Protein AF-A0A0Q7U1V7-F1 (afdb_monomer_lite)

pLDDT: mean 84.43, std 16.94, range [39.81, 97.56]

Structure (mmCIF, N/CA/C/O backbone)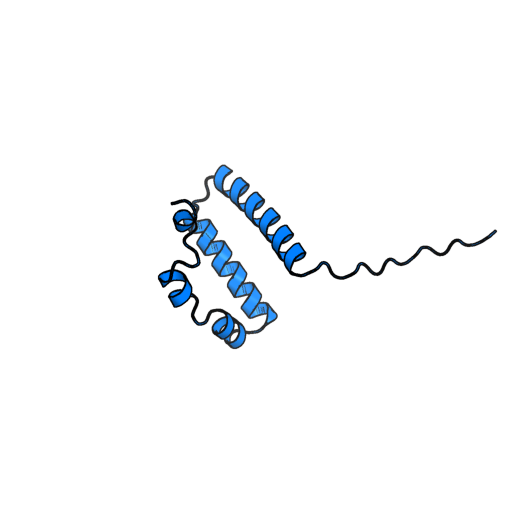:
data_AF-A0A0Q7U1V7-F1
#
_entry.id   AF-A0A0Q7U1V7-F1
#
loop_
_atom_site.group_PDB
_atom_site.id
_atom_site.type_symbol
_atom_site.label_atom_id
_atom_site.label_alt_id
_atom_site.label_comp_id
_atom_site.label_asym_id
_atom_site.label_entity_id
_atom_site.label_seq_id
_atom_site.pdbx_PDB_ins_code
_atom_site.Cartn_x
_atom_site.Cartn_y
_atom_site.Cartn_z
_atom_site.occupancy
_atom_site.B_iso_or_equiv
_atom_site.auth_seq_id
_atom_site.auth_comp_id
_atom_site.auth_asym_id
_atom_site.auth_atom_id
_atom_site.pdbx_PDB_model_num
ATOM 1 N N . MET A 1 1 ? 38.436 33.874 23.723 1.00 40.66 1 MET A N 1
ATOM 2 C CA . MET A 1 1 ? 38.234 32.633 22.952 1.00 40.66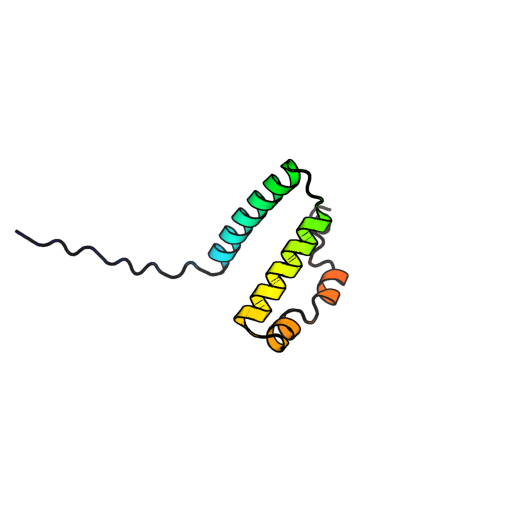 1 MET A CA 1
ATOM 3 C C . MET A 1 1 ? 36.767 32.306 23.121 1.00 40.66 1 MET A C 1
ATOM 5 O O . MET A 1 1 ? 36.389 31.802 24.166 1.00 40.66 1 MET A O 1
ATOM 9 N N . ASP A 1 2 ? 35.957 32.829 22.205 1.00 40.19 2 ASP A N 1
ATOM 10 C CA . ASP A 1 2 ? 34.496 32.848 22.298 1.00 40.19 2 ASP A CA 1
ATOM 11 C C . ASP A 1 2 ? 33.963 31.528 21.731 1.00 40.19 2 ASP A C 1
ATOM 13 O O . ASP A 1 2 ? 34.265 31.164 20.590 1.00 40.19 2 ASP A O 1
ATOM 17 N N . THR A 1 3 ? 33.289 30.754 22.575 1.00 46.34 3 THR A N 1
ATOM 18 C CA . THR A 1 3 ? 32.731 29.449 22.227 1.00 46.34 3 THR A CA 1
ATOM 19 C C . THR A 1 3 ? 31.470 29.692 21.412 1.00 46.34 3 THR A C 1
ATOM 21 O O . THR A 1 3 ? 30.407 29.937 21.969 1.00 46.34 3 THR A O 1
ATOM 24 N N . ALA A 1 4 ? 31.588 29.622 20.086 1.00 52.66 4 ALA A N 1
ATOM 25 C CA . ALA A 1 4 ? 30.435 29.653 19.198 1.00 52.66 4 ALA A CA 1
ATOM 26 C C . ALA A 1 4 ? 29.543 28.432 19.473 1.00 52.66 4 ALA A C 1
ATOM 28 O O . ALA A 1 4 ? 29.906 27.290 19.173 1.00 52.66 4 ALA A O 1
ATOM 29 N N . GLU A 1 5 ? 28.380 28.687 20.069 1.00 52.97 5 GLU A N 1
ATOM 30 C CA . GLU A 1 5 ? 27.306 27.718 20.228 1.00 52.97 5 GLU A CA 1
ATOM 31 C C . GLU A 1 5 ? 26.928 27.134 18.863 1.00 52.97 5 GLU A C 1
ATOM 33 O O . GLU A 1 5 ? 26.579 27.848 17.922 1.00 52.97 5 GLU A O 1
ATOM 38 N N . ARG A 1 6 ? 27.010 25.807 18.744 1.00 55.34 6 ARG A N 1
ATOM 39 C CA . ARG A 1 6 ? 26.461 25.083 17.597 1.00 55.34 6 ARG A CA 1
ATOM 40 C C . ARG A 1 6 ? 24.939 25.150 17.720 1.00 55.34 6 ARG A C 1
ATOM 42 O O . ARG A 1 6 ? 24.424 24.581 18.682 1.00 55.34 6 ARG A O 1
ATOM 49 N N . PRO A 1 7 ? 24.202 25.770 16.783 1.00 52.56 7 PRO A N 1
ATOM 50 C CA . PRO A 1 7 ? 22.753 25.726 16.841 1.00 52.56 7 PRO A CA 1
ATOM 51 C C . PRO A 1 7 ? 22.324 24.270 16.658 1.00 52.56 7 PRO A C 1
ATOM 53 O O . PRO A 1 7 ? 22.513 23.675 15.594 1.00 52.56 7 PRO A O 1
ATOM 56 N N . THR A 1 8 ? 21.760 23.680 17.709 1.00 50.81 8 THR A N 1
ATOM 57 C CA . THR A 1 8 ? 20.944 22.475 17.603 1.00 50.81 8 THR A CA 1
ATOM 58 C C . THR A 1 8 ? 19.721 22.855 16.782 1.00 50.81 8 THR A C 1
ATOM 60 O O . THR A 1 8 ? 18.718 23.311 17.321 1.00 50.81 8 THR A O 1
ATOM 63 N N . HIS A 1 9 ? 19.825 22.739 15.457 1.00 53.56 9 HIS A N 1
ATOM 64 C CA . HIS A 1 9 ? 18.655 22.712 14.592 1.00 53.56 9 HIS A CA 1
ATOM 65 C C . HIS A 1 9 ? 17.861 21.468 14.988 1.00 53.56 9 HIS A C 1
ATOM 67 O O . HIS A 1 9 ? 18.144 20.361 14.529 1.00 53.56 9 HIS A O 1
ATOM 73 N N . SER A 1 10 ? 16.898 21.649 15.890 1.00 59.53 10 SER A N 1
ATOM 74 C CA . SER A 1 10 ? 15.764 20.749 16.029 1.00 59.53 10 SER A CA 1
ATOM 75 C C . SER A 1 10 ? 15.146 20.668 14.642 1.00 59.53 10 SER A C 1
ATOM 77 O O . SER A 1 10 ? 14.525 21.624 14.187 1.00 59.53 10 SER A O 1
ATOM 79 N N . ARG A 1 11 ? 15.447 19.594 13.908 1.00 62.22 11 ARG A N 1
ATOM 80 C CA . ARG A 1 11 ? 14.930 19.391 12.558 1.00 62.22 11 ARG A CA 1
ATOM 81 C C . ARG A 1 11 ? 13.415 19.369 12.686 1.00 62.22 11 ARG A C 1
ATOM 83 O O . ARG A 1 11 ? 12.882 18.442 13.293 1.00 62.22 11 ARG A O 1
ATOM 90 N N . GLU A 1 12 ? 12.753 20.416 12.199 1.00 65.56 12 GLU A N 1
ATOM 91 C CA . GLU A 1 12 ? 11.296 20.442 12.160 1.00 65.56 12 GLU A CA 1
ATOM 92 C C . GLU A 1 12 ? 10.813 19.163 11.467 1.00 65.56 12 GLU A C 1
ATOM 94 O O . GLU A 1 12 ? 11.428 18.731 10.480 1.00 65.56 12 GLU A O 1
ATOM 99 N N . PRO A 1 13 ? 9.773 18.508 12.009 1.00 71.62 13 PRO A N 1
ATOM 100 C CA . PRO A 1 13 ? 9.226 17.320 11.387 1.00 71.62 13 PRO A CA 1
ATOM 101 C C . PRO A 1 13 ? 8.794 17.685 9.968 1.00 71.62 13 PRO A C 1
ATOM 103 O O . PRO A 1 13 ? 8.039 18.633 9.755 1.00 71.62 13 PRO A O 1
ATOM 106 N N . VAL A 1 14 ? 9.328 16.945 8.996 1.00 77.62 14 VAL A N 1
ATOM 107 C CA . VAL A 1 14 ? 8.994 17.115 7.580 1.00 77.62 14 VAL A CA 1
ATOM 108 C C . VAL A 1 14 ? 7.468 17.040 7.444 1.00 77.62 14 VAL A C 1
ATOM 110 O O . VAL A 1 14 ? 6.881 16.106 7.990 1.00 77.62 14 VAL A O 1
ATOM 113 N N . PRO A 1 15 ? 6.799 17.972 6.750 1.00 88.19 15 PRO A N 1
ATOM 114 C CA . PRO A 1 15 ? 5.351 17.920 6.580 1.00 88.19 15 PRO A CA 1
ATOM 115 C C . PRO A 1 15 ? 4.880 16.591 5.965 1.00 88.19 15 PRO A C 1
ATOM 117 O O . PRO A 1 15 ? 5.520 16.073 5.051 1.00 88.19 15 PRO A O 1
ATOM 120 N N . ASP A 1 16 ? 3.722 16.071 6.382 1.00 86.88 16 ASP A N 1
ATOM 121 C CA . ASP A 1 16 ? 3.195 14.770 5.924 1.00 86.88 16 ASP A CA 1
ATOM 122 C C . ASP A 1 16 ? 3.137 14.620 4.398 1.00 86.88 16 ASP A C 1
ATOM 124 O O . ASP A 1 16 ? 3.393 13.547 3.856 1.00 86.88 16 ASP A O 1
ATOM 128 N N . HIS A 1 17 ? 2.798 15.693 3.679 1.00 85.25 17 HIS A N 1
ATOM 129 C CA . HIS A 1 17 ? 2.742 15.672 2.216 1.00 85.25 17 HIS A CA 1
ATOM 130 C C . HIS A 1 17 ? 4.134 15.499 1.586 1.00 85.25 17 HIS A C 1
ATOM 132 O O . HIS A 1 17 ? 4.272 14.828 0.564 1.00 85.25 17 HIS A O 1
ATOM 138 N N . GLU A 1 18 ? 5.169 16.069 2.203 1.00 91.69 18 GLU A N 1
ATOM 139 C CA . GLU A 1 18 ? 6.549 15.922 1.761 1.00 91.69 18 GLU A CA 1
ATOM 140 C C . GLU A 1 18 ? 7.082 14.531 2.119 1.00 91.69 18 GLU A C 1
ATOM 142 O O . GLU A 1 18 ? 7.684 13.889 1.259 1.00 91.69 18 GLU A O 1
ATOM 147 N N . GLN A 1 19 ? 6.761 14.009 3.310 1.00 88.62 19 GLN A N 1
ATOM 148 C CA . GLN A 1 19 ? 7.062 12.619 3.673 1.00 88.62 19 GLN A CA 1
ATOM 149 C C . GLN A 1 19 ? 6.433 11.632 2.680 1.00 88.62 19 GLN A C 1
ATOM 151 O O . GLN A 1 19 ? 7.120 10.754 2.159 1.00 88.62 19 GLN A O 1
ATOM 156 N N . LYS A 1 20 ? 5.150 11.820 2.341 1.00 87.62 20 LYS A N 1
ATOM 157 C CA . LYS A 1 20 ? 4.450 11.010 1.330 1.00 87.62 20 LYS A CA 1
ATOM 158 C C . LYS A 1 20 ? 5.121 11.099 -0.037 1.00 87.62 20 LYS A C 1
ATOM 160 O O . LYS A 1 20 ? 5.292 10.078 -0.695 1.00 87.62 20 LYS A O 1
ATOM 165 N N . ARG A 1 21 ? 5.526 12.296 -0.470 1.00 9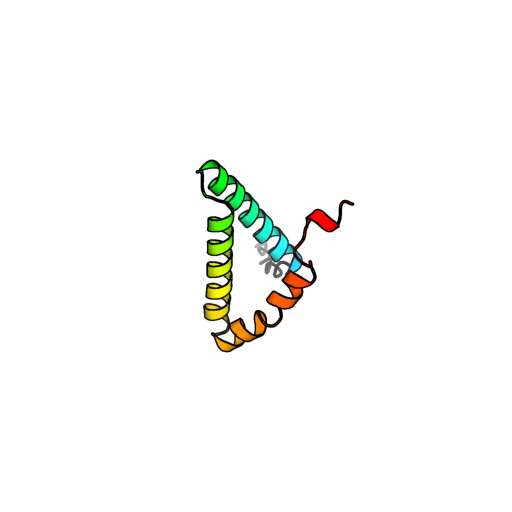1.44 21 ARG A N 1
ATOM 166 C CA . ARG A 1 21 ? 6.215 12.485 -1.756 1.00 91.44 21 ARG A CA 1
ATOM 167 C C . ARG A 1 21 ? 7.555 11.751 -1.799 1.00 91.44 21 ARG A C 1
ATOM 169 O O . ARG A 1 21 ? 7.863 11.115 -2.801 1.00 91.44 21 ARG A O 1
ATOM 176 N N . VAL A 1 22 ? 8.332 11.828 -0.722 1.00 94.00 22 VAL A N 1
ATOM 177 C CA . VAL A 1 22 ? 9.613 11.121 -0.600 1.00 94.00 22 VAL A CA 1
ATOM 178 C C . VAL A 1 22 ? 9.397 9.606 -0.610 1.00 94.00 22 VAL A C 1
ATOM 180 O O . VAL A 1 22 ? 10.052 8.910 -1.381 1.00 94.00 22 VAL A O 1
ATOM 183 N N . ALA A 1 23 ? 8.429 9.099 0.160 1.00 91.06 23 ALA A N 1
ATOM 184 C CA . ALA A 1 23 ? 8.072 7.681 0.161 1.00 91.06 23 ALA A CA 1
ATOM 185 C C . ALA A 1 23 ? 7.672 7.187 -1.240 1.00 91.06 23 ALA A C 1
ATOM 187 O O . ALA A 1 23 ? 8.126 6.133 -1.674 1.00 91.06 23 ALA A O 1
ATOM 188 N N . LEU A 1 24 ? 6.887 7.974 -1.983 1.00 90.56 24 LEU A N 1
ATOM 189 C CA . LEU A 1 24 ? 6.522 7.650 -3.364 1.00 90.56 24 LEU A CA 1
ATOM 190 C C . LEU A 1 24 ? 7.734 7.598 -4.306 1.00 90.56 24 LEU A C 1
ATOM 192 O O . LEU A 1 24 ? 7.749 6.756 -5.198 1.00 90.56 24 LEU A O 1
ATOM 196 N N . SER A 1 25 ? 8.749 8.451 -4.120 1.00 93.50 25 SER A N 1
ATOM 197 C CA . SER A 1 25 ? 9.991 8.371 -4.909 1.00 93.50 25 SER A CA 1
ATOM 198 C C . SER A 1 25 ? 10.700 7.040 -4.679 1.00 93.50 25 SER A C 1
ATOM 200 O O . SER A 1 25 ? 10.974 6.328 -5.641 1.00 93.50 25 SER A O 1
ATOM 202 N N . TYR A 1 26 ? 10.898 6.660 -3.411 1.00 94.50 26 TYR A N 1
ATOM 203 C CA . TYR A 1 26 ? 11.520 5.382 -3.059 1.00 94.50 26 TYR A CA 1
ATOM 204 C C . TYR A 1 26 ? 10.744 4.186 -3.614 1.00 94.50 26 TYR A C 1
ATOM 206 O O . TYR A 1 26 ? 11.340 3.251 -4.142 1.00 94.50 26 TYR A O 1
ATOM 214 N N . LEU A 1 27 ? 9.411 4.223 -3.533 1.00 92.19 27 LEU A N 1
ATOM 215 C CA . LEU A 1 27 ? 8.573 3.163 -4.087 1.00 92.19 27 LEU A CA 1
ATOM 216 C C . LEU A 1 27 ? 8.685 3.082 -5.612 1.00 92.19 27 LEU A C 1
ATOM 218 O O . LEU A 1 27 ? 8.770 1.979 -6.136 1.00 92.19 27 LEU A O 1
ATOM 222 N N . ASN A 1 28 ? 8.715 4.213 -6.323 1.00 92.19 28 ASN A N 1
ATOM 223 C CA . ASN A 1 28 ? 8.874 4.228 -7.780 1.00 92.19 28 ASN A CA 1
ATOM 224 C C . ASN A 1 28 ? 10.228 3.665 -8.221 1.00 92.19 28 ASN A C 1
ATOM 226 O O . ASN A 1 28 ? 10.287 2.916 -9.195 1.00 92.19 28 ASN A O 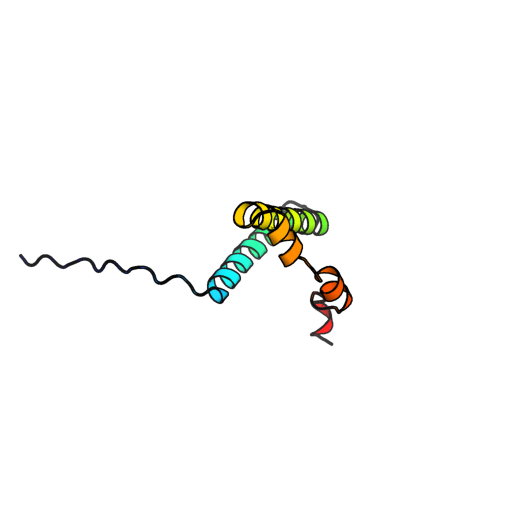1
ATOM 230 N N . GLU A 1 29 ? 11.299 4.010 -7.507 1.00 95.25 29 GLU A N 1
ATOM 231 C CA . GLU A 1 29 ? 12.644 3.483 -7.757 1.00 95.25 29 GLU A CA 1
ATOM 232 C C . GLU A 1 29 ? 12.676 1.964 -7.549 1.00 95.25 29 GLU A C 1
ATOM 234 O O . GLU A 1 29 ? 13.027 1.231 -8.473 1.00 95.25 29 GLU A O 1
ATOM 239 N N . ALA A 1 30 ? 12.176 1.480 -6.406 1.00 93.62 30 ALA A N 1
ATOM 240 C CA . ALA A 1 30 ? 12.066 0.047 -6.131 1.00 93.62 30 ALA A CA 1
ATOM 241 C C . ALA A 1 30 ? 11.204 -0.686 -7.178 1.00 93.62 30 ALA A C 1
ATOM 243 O O . ALA A 1 30 ? 11.503 -1.816 -7.562 1.00 93.62 30 ALA A O 1
ATOM 244 N N . TRP A 1 31 ? 10.149 -0.040 -7.686 1.00 93.19 31 TRP A N 1
ATOM 245 C CA . TRP A 1 31 ? 9.305 -0.602 -8.742 1.00 93.19 31 TRP A CA 1
ATOM 246 C C . TRP A 1 31 ? 10.027 -0.719 -10.080 1.00 93.19 31 TRP A C 1
ATOM 248 O O . TRP A 1 31 ? 9.820 -1.690 -10.811 1.00 93.19 31 TRP A O 1
ATOM 258 N N . ALA A 1 32 ? 10.840 0.278 -10.426 1.00 94.38 32 ALA A N 1
ATOM 259 C CA . ALA A 1 32 ? 11.638 0.258 -11.641 1.00 94.38 32 ALA A CA 1
ATOM 260 C C . ALA A 1 32 ? 12.691 -0.856 -11.576 1.00 94.38 32 ALA A C 1
ATOM 262 O O . ALA A 1 32 ? 12.806 -1.629 -12.526 1.00 94.38 32 ALA A O 1
ATOM 263 N N . GLU A 1 33 ? 13.388 -0.986 -10.446 1.00 95.50 33 GLU A N 1
ATOM 264 C CA . GLU A 1 33 ? 14.383 -2.039 -10.213 1.00 95.50 33 GLU A CA 1
ATOM 265 C C . GLU A 1 33 ? 13.764 -3.438 -10.278 1.00 95.50 33 GLU A C 1
ATOM 267 O O . GLU A 1 33 ? 14.206 -4.272 -11.064 1.00 95.50 33 GLU A O 1
ATOM 272 N N . ALA A 1 34 ? 12.666 -3.676 -9.556 1.00 94.25 34 ALA A N 1
ATOM 273 C CA . ALA A 1 34 ? 11.995 -4.974 -9.561 1.00 94.25 34 ALA A CA 1
ATOM 274 C C . ALA A 1 34 ? 11.546 -5.402 -10.971 1.00 94.25 34 ALA A C 1
ATOM 276 O O . ALA A 1 34 ? 11.646 -6.574 -11.334 1.00 94.25 34 ALA A O 1
ATOM 277 N N . ARG A 1 35 ? 11.091 -4.456 -11.804 1.00 91.69 35 ARG A N 1
ATOM 278 C CA . ARG A 1 35 ? 10.744 -4.742 -13.206 1.00 91.69 35 ARG A CA 1
ATOM 279 C C . ARG A 1 35 ? 11.971 -5.083 -14.053 1.00 91.69 35 ARG A C 1
ATOM 281 O O . ARG A 1 35 ? 11.854 -5.929 -14.937 1.00 91.69 35 ARG A O 1
ATOM 288 N N . LEU A 1 36 ? 13.121 -4.448 -13.810 1.00 95.62 36 LEU A N 1
ATOM 289 C CA . LEU A 1 36 ? 14.380 -4.788 -14.490 1.00 95.62 36 LEU A CA 1
ATOM 290 C C . LEU A 1 36 ? 14.843 -6.207 -14.138 1.00 95.62 36 LEU A C 1
ATOM 292 O O . LEU A 1 36 ? 15.324 -6.919 -15.017 1.00 95.62 36 LEU A O 1
ATOM 296 N N . ASP A 1 37 ? 14.602 -6.639 -12.901 1.00 95.81 37 ASP A N 1
ATOM 297 C CA . ASP A 1 37 ? 14.880 -8.000 -12.428 1.00 95.81 37 ASP A CA 1
ATOM 298 C C . ASP A 1 37 ? 13.848 -9.041 -12.911 1.00 95.81 37 ASP A C 1
ATOM 300 O O . ASP A 1 37 ? 13.978 -10.236 -12.638 1.00 95.81 37 ASP A O 1
ATOM 304 N N . GLY A 1 38 ? 12.824 -8.614 -13.660 1.00 95.00 38 GLY A N 1
ATOM 305 C CA . GLY A 1 38 ? 11.803 -9.488 -14.239 1.00 95.00 38 GLY A CA 1
ATOM 306 C C . GLY A 1 38 ? 10.655 -9.845 -13.292 1.00 95.00 38 GLY A C 1
ATOM 307 O O . GLY A 1 38 ? 9.919 -10.795 -13.565 1.00 95.00 38 GLY A O 1
ATOM 308 N N . VAL A 1 39 ? 10.478 -9.108 -12.192 1.00 95.75 39 VAL A N 1
ATOM 309 C CA . VAL A 1 39 ? 9.336 -9.285 -11.287 1.00 95.75 39 VAL A CA 1
ATOM 310 C C . VAL A 1 39 ? 8.059 -8.787 -11.959 1.00 95.75 39 VAL A C 1
ATOM 312 O O . VAL A 1 39 ? 7.995 -7.671 -12.484 1.00 95.75 39 VAL A O 1
ATOM 315 N N . ASP A 1 40 ? 7.019 -9.618 -11.915 1.00 94.38 40 ASP A N 1
ATOM 316 C CA . ASP A 1 40 ? 5.708 -9.265 -12.442 1.00 94.38 40 ASP A CA 1
ATOM 317 C C . ASP A 1 40 ? 5.057 -8.117 -11.646 1.00 94.38 40 ASP A C 1
ATOM 319 O O . ASP A 1 40 ? 5.147 -8.040 -10.415 1.00 94.38 40 ASP A O 1
ATOM 323 N N . GLY A 1 41 ? 4.394 -7.210 -12.366 1.00 89.31 41 GLY A N 1
ATOM 324 C CA . GLY A 1 41 ? 3.795 -6.013 -11.779 1.00 89.31 41 GLY A CA 1
ATOM 325 C C . GLY A 1 41 ? 2.669 -6.316 -10.790 1.00 89.31 41 GLY A C 1
ATOM 326 O O . GLY A 1 41 ? 2.555 -5.611 -9.785 1.00 89.31 41 GLY A O 1
ATOM 327 N N . ASP A 1 42 ? 1.884 -7.367 -11.035 1.00 92.62 42 ASP A N 1
ATOM 328 C CA . ASP A 1 42 ? 0.780 -7.757 -10.160 1.00 92.62 42 ASP A CA 1
ATOM 329 C C . ASP A 1 42 ? 1.322 -8.385 -8.874 1.00 92.62 42 ASP A C 1
ATOM 331 O O . ASP A 1 42 ? 0.852 -8.063 -7.780 1.00 92.62 42 ASP A O 1
ATOM 335 N N . CYS A 1 43 ? 2.370 -9.209 -8.984 1.00 93.69 43 CYS A N 1
ATOM 336 C CA . CYS A 1 43 ? 3.085 -9.755 -7.828 1.00 93.69 43 CYS A CA 1
ATOM 337 C C . CYS A 1 43 ? 3.630 -8.642 -6.924 1.00 93.69 43 CYS A C 1
ATOM 339 O O . CYS A 1 43 ? 3.469 -8.693 -5.703 1.00 93.69 43 CYS A O 1
ATOM 341 N N . LEU A 1 44 ? 4.242 -7.610 -7.513 1.00 92.81 44 LEU A N 1
ATOM 342 C CA . LEU A 1 44 ? 4.764 -6.483 -6.745 1.00 92.81 44 LEU A CA 1
ATOM 343 C C . LEU A 1 44 ? 3.640 -5.672 -6.084 1.00 92.81 44 LEU A C 1
ATOM 345 O O . LEU A 1 44 ? 3.745 -5.330 -4.908 1.00 92.81 44 LEU A O 1
ATOM 349 N N . ALA A 1 45 ? 2.530 -5.435 -6.788 1.00 92.31 45 ALA A N 1
ATOM 350 C CA . ALA A 1 45 ? 1.367 -4.758 -6.218 1.00 92.31 45 ALA A CA 1
ATOM 351 C C . ALA A 1 45 ? 0.780 -5.515 -5.017 1.00 92.31 45 ALA A C 1
ATOM 353 O O . ALA A 1 45 ? 0.490 -4.908 -3.983 1.00 92.31 45 ALA A O 1
ATOM 354 N N . GLN A 1 46 ? 0.653 -6.839 -5.124 1.00 94.31 46 GLN A N 1
ATOM 355 C CA . GLN A 1 46 ? 0.190 -7.694 -4.030 1.00 94.31 46 GLN A CA 1
ATOM 356 C C . GLN A 1 46 ? 1.138 -7.642 -2.828 1.00 94.31 46 GLN A C 1
ATOM 358 O O . GLN A 1 46 ? 0.681 -7.485 -1.694 1.00 94.31 46 GLN A O 1
ATOM 363 N N . ALA A 1 47 ? 2.450 -7.719 -3.067 1.00 94.38 47 ALA A N 1
ATOM 364 C CA . ALA A 1 47 ? 3.456 -7.625 -2.015 1.00 94.38 47 ALA A CA 1
ATOM 365 C C . ALA A 1 47 ? 3.420 -6.259 -1.309 1.00 94.38 47 ALA A C 1
ATOM 367 O O . ALA A 1 47 ? 3.428 -6.197 -0.081 1.00 94.38 47 ALA A O 1
ATOM 368 N N . CYS A 1 48 ? 3.317 -5.160 -2.061 1.00 92.69 48 CYS A N 1
ATOM 369 C CA . CYS A 1 48 ? 3.200 -3.820 -1.490 1.00 92.69 48 CYS A CA 1
ATOM 370 C C . CYS A 1 48 ? 1.925 -3.654 -0.657 1.00 92.69 48 CYS A C 1
ATOM 372 O O . CYS A 1 48 ? 1.986 -3.078 0.429 1.00 92.69 48 CYS A O 1
ATOM 374 N N . LEU A 1 49 ? 0.789 -4.179 -1.129 1.00 93.62 49 LEU A N 1
ATOM 375 C CA . LEU A 1 49 ? -0.462 -4.144 -0.374 1.00 93.62 49 LEU A CA 1
ATOM 376 C C . LEU A 1 49 ? -0.330 -4.910 0.945 1.00 93.62 49 LEU A C 1
ATOM 378 O O . LEU A 1 49 ? -0.706 -4.385 1.989 1.00 93.62 49 LEU A O 1
ATOM 382 N N . PHE A 1 50 ? 0.240 -6.116 0.911 1.00 95.06 50 PHE A N 1
ATOM 383 C CA . PHE A 1 50 ? 0.486 -6.898 2.120 1.00 95.06 50 PHE A CA 1
ATOM 384 C C . PHE A 1 50 ? 1.362 -6.131 3.115 1.00 95.06 50 PHE A C 1
ATOM 386 O O . PHE A 1 50 ? 0.980 -5.979 4.272 1.00 95.06 50 PHE A O 1
ATOM 393 N N . THR A 1 51 ? 2.498 -5.600 2.659 1.00 95.56 51 THR A N 1
ATOM 394 C CA . THR A 1 51 ? 3.432 -4.854 3.511 1.00 95.56 51 THR A CA 1
ATOM 395 C C . THR A 1 51 ? 2.773 -3.622 4.129 1.00 95.56 51 THR A C 1
ATOM 397 O O . THR A 1 51 ? 2.924 -3.387 5.324 1.00 95.56 51 THR A O 1
ATOM 400 N N . ALA A 1 52 ? 1.992 -2.863 3.354 1.00 93.81 52 ALA A N 1
ATOM 401 C CA . ALA A 1 52 ? 1.284 -1.691 3.862 1.00 93.81 52 ALA A CA 1
ATOM 402 C C . ALA A 1 52 ? 0.247 -2.057 4.939 1.00 93.81 52 ALA A C 1
ATOM 404 O O . ALA A 1 52 ? 0.169 -1.397 5.974 1.00 93.81 52 ALA A O 1
ATOM 405 N N . LEU A 1 53 ? -0.529 -3.124 4.724 1.00 95.62 53 LEU A N 1
ATOM 406 C CA . LEU A 1 53 ? -1.516 -3.589 5.701 1.00 95.62 53 LEU A CA 1
ATOM 407 C C . LEU A 1 53 ? -0.850 -4.147 6.963 1.00 95.62 53 LEU A C 1
ATOM 409 O O . LEU A 1 53 ? -1.299 -3.846 8.066 1.00 95.62 53 LEU A O 1
ATOM 413 N N . ALA A 1 54 ? 0.237 -4.908 6.815 1.00 96.81 54 ALA A N 1
ATOM 414 C CA . ALA A 1 54 ? 1.011 -5.425 7.939 1.00 96.81 54 ALA A CA 1
ATOM 415 C C . ALA A 1 54 ? 1.587 -4.291 8.804 1.00 96.81 54 ALA A C 1
ATOM 417 O O . ALA A 1 54 ? 1.526 -4.373 10.030 1.00 96.81 54 ALA A O 1
ATOM 418 N N . GLU A 1 55 ? 2.069 -3.207 8.188 1.00 95.75 55 GLU A N 1
ATOM 419 C CA . GLU A 1 55 ? 2.552 -2.023 8.907 1.00 95.75 55 GLU A CA 1
ATOM 420 C C . GLU A 1 55 ? 1.430 -1.328 9.693 1.00 95.75 55 GLU A C 1
ATOM 422 O O . GLU A 1 55 ? 1.619 -0.959 10.855 1.00 95.75 55 GLU A O 1
ATOM 427 N N . PHE A 1 56 ? 0.234 -1.192 9.105 1.00 94.94 56 PHE A N 1
ATOM 428 C CA . PHE A 1 56 ? -0.923 -0.636 9.813 1.00 94.94 56 PHE A CA 1
ATOM 429 C C . PHE A 1 56 ? -1.354 -1.505 10.992 1.00 94.94 56 PHE A C 1
ATOM 431 O O . PHE A 1 56 ? -1.617 -0.971 12.068 1.00 94.94 56 PHE A O 1
ATOM 438 N N . VAL A 1 57 ? -1.383 -2.828 10.824 1.00 97.56 57 VAL A N 1
ATOM 439 C CA . VAL A 1 57 ? -1.691 -3.758 11.919 1.00 97.56 57 VAL A CA 1
ATOM 440 C C . VAL A 1 57 ? -0.629 -3.673 13.016 1.00 97.56 57 VAL A C 1
ATOM 442 O O . VAL A 1 57 ? -0.976 -3.614 14.192 1.00 97.56 57 VAL A O 1
ATOM 445 N N . SER A 1 58 ? 0.652 -3.610 12.651 1.00 97.12 58 SER A N 1
ATOM 446 C CA . SER A 1 58 ? 1.768 -3.486 13.598 1.00 97.12 58 SER A CA 1
ATOM 447 C C . SER A 1 58 ? 1.708 -2.179 14.399 1.00 97.12 58 SER A C 1
ATOM 449 O O . SER A 1 58 ? 1.915 -2.177 15.612 1.00 97.12 58 SER A O 1
ATOM 451 N N . THR A 1 59 ? 1.374 -1.068 13.737 1.00 96.06 59 THR A N 1
ATOM 452 C CA . THR A 1 59 ? 1.368 0.268 14.350 1.00 96.06 59 THR A CA 1
ATOM 453 C C . THR A 1 59 ? 0.093 0.548 15.149 1.00 96.06 59 THR A C 1
ATOM 455 O O . THR A 1 59 ? 0.154 1.183 16.203 1.00 96.06 59 THR A O 1
ATOM 458 N N . TYR A 1 60 ? -1.069 0.103 14.659 1.00 94.81 60 TYR A N 1
ATOM 459 C CA . TYR A 1 60 ? -2.381 0.515 15.176 1.00 94.81 60 TYR A CA 1
ATOM 460 C C . TYR A 1 60 ? -3.257 -0.642 15.682 1.00 94.81 60 TYR A C 1
ATOM 462 O O . TYR A 1 60 ? -4.252 -0.393 16.363 1.00 94.81 60 TYR A O 1
ATOM 470 N N . GLY A 1 61 ? -2.901 -1.894 15.387 1.00 96.81 61 GLY A N 1
ATOM 471 C CA . GLY A 1 61 ? -3.698 -3.085 15.693 1.00 96.81 61 GLY A CA 1
ATOM 472 C C . GLY A 1 61 ? -4.670 -3.484 14.576 1.00 96.81 61 GLY A C 1
ATOM 473 O O . GLY A 1 61 ? -4.974 -2.705 13.671 1.00 96.81 61 GLY A O 1
ATOM 474 N N . GLU A 1 62 ? -5.169 -4.722 14.651 1.00 96.88 62 GLU A N 1
ATOM 475 C CA . GLU A 1 62 ? -5.994 -5.354 13.606 1.00 96.88 62 GLU A CA 1
ATOM 476 C C . GLU A 1 62 ? -7.295 -4.589 13.320 1.00 96.88 62 GLU A C 1
ATOM 478 O O . GLU A 1 62 ? -7.562 -4.244 12.172 1.00 96.88 62 GLU A O 1
ATOM 483 N N . GLU A 1 63 ? -8.069 -4.249 14.354 1.00 97.12 63 GLU A N 1
ATOM 484 C CA . GLU A 1 63 ? -9.355 -3.546 14.200 1.00 97.12 63 GLU A CA 1
ATOM 485 C C . GLU A 1 63 ? -9.194 -2.132 13.622 1.00 97.12 63 GLU A C 1
ATOM 487 O O . GLU A 1 63 ? -9.986 -1.688 12.786 1.00 97.12 63 GLU A O 1
ATOM 492 N N . ALA A 1 64 ? -8.141 -1.416 14.029 1.00 94.12 64 ALA A N 1
ATOM 493 C CA . ALA A 1 64 ? -7.856 -0.082 13.509 1.00 94.12 64 ALA A CA 1
ATOM 494 C C . ALA A 1 64 ? -7.439 -0.138 12.032 1.00 94.12 64 ALA A C 1
ATOM 496 O O . ALA A 1 64 ? -7.899 0.677 11.230 1.00 94.12 64 ALA A O 1
ATOM 497 N N . ALA A 1 65 ? -6.619 -1.125 11.656 1.00 95.12 65 ALA A N 1
ATOM 498 C CA . ALA A 1 65 ? -6.250 -1.365 10.266 1.00 95.12 65 ALA A CA 1
ATOM 499 C C . ALA A 1 65 ? -7.467 -1.772 9.416 1.00 95.12 65 ALA A C 1
ATOM 501 O O . ALA A 1 65 ? -7.645 -1.245 8.317 1.00 95.12 65 ALA A O 1
ATOM 502 N N . ALA A 1 66 ? -8.344 -2.638 9.934 1.00 95.81 66 ALA A N 1
ATOM 503 C CA . ALA A 1 66 ? -9.585 -3.017 9.263 1.00 95.81 66 ALA A CA 1
ATOM 504 C C . ALA A 1 66 ? -10.464 -1.787 8.999 1.00 95.81 66 ALA A C 1
ATOM 506 O O . ALA A 1 66 ? -10.817 -1.531 7.846 1.00 95.81 66 ALA A O 1
ATOM 507 N N . THR A 1 67 ? -10.690 -0.966 10.030 1.00 95.81 67 THR A N 1
ATOM 508 C CA . THR A 1 67 ? -11.438 0.299 9.933 1.00 95.81 67 THR A CA 1
ATOM 509 C C . THR A 1 67 ? -10.818 1.240 8.896 1.00 95.81 67 THR A C 1
ATOM 511 O O . THR A 1 67 ? -11.526 1.829 8.085 1.00 95.81 67 THR A O 1
ATOM 514 N N . PHE A 1 68 ? -9.486 1.361 8.863 1.00 89.19 68 PHE A N 1
ATOM 515 C CA . PHE A 1 68 ? -8.789 2.206 7.887 1.00 89.19 68 PHE A CA 1
ATOM 516 C C . PHE A 1 68 ? -9.046 1.772 6.436 1.00 89.19 68 PHE A C 1
ATOM 518 O O . PHE A 1 68 ? -9.105 2.601 5.527 1.00 89.19 68 PHE A O 1
ATOM 525 N N . THR A 1 69 ? -9.199 0.468 6.210 1.00 93.38 69 THR A N 1
ATOM 526 C CA . THR A 1 69 ? -9.451 -0.098 4.877 1.00 93.38 69 THR A CA 1
ATOM 527 C C . THR A 1 69 ? -10.928 -0.161 4.494 1.00 93.38 69 THR A C 1
ATOM 529 O O . THR A 1 69 ? -11.249 -0.509 3.350 1.00 93.38 69 THR A O 1
ATOM 532 N N . GLU A 1 70 ? -11.841 0.190 5.402 1.00 95.44 70 GLU A N 1
ATOM 533 C CA . GLU A 1 70 ? -13.267 0.209 5.102 1.00 95.44 70 GLU A CA 1
ATOM 534 C C . GLU A 1 70 ? -13.574 1.113 3.904 1.00 95.44 70 GLU A C 1
ATOM 536 O O . GLU A 1 70 ? -13.008 2.187 3.701 1.00 95.44 70 GLU A O 1
ATOM 541 N N . GLY A 1 71 ? -14.477 0.646 3.043 1.00 90.50 71 GLY A N 1
ATOM 542 C CA . GLY A 1 71 ? -14.867 1.380 1.844 1.00 90.50 71 GLY A CA 1
ATOM 543 C C . GLY A 1 71 ? -13.834 1.373 0.712 1.00 90.50 71 GLY A C 1
ATOM 544 O O . GLY A 1 71 ? -14.191 1.794 -0.387 1.00 90.50 71 GLY A O 1
ATOM 545 N N . LEU A 1 72 ? -12.620 0.831 0.890 1.00 92.81 72 LEU A N 1
ATOM 546 C CA . LEU A 1 72 ? -11.605 0.780 -0.175 1.00 92.81 72 LEU A CA 1
ATOM 547 C C . LEU A 1 72 ? -12.131 0.095 -1.445 1.00 92.81 72 LEU A C 1
ATOM 549 O O . LEU A 1 72 ? -11.957 0.608 -2.547 1.00 92.81 72 LEU A O 1
ATOM 553 N N . ALA A 1 73 ? -12.867 -1.009 -1.294 1.00 91.88 73 ALA A N 1
ATOM 554 C CA . ALA A 1 73 ? -13.503 -1.691 -2.419 1.00 91.88 73 ALA A CA 1
ATOM 555 C C . ALA A 1 73 ? -14.510 -0.796 -3.167 1.00 91.88 73 ALA A C 1
ATOM 557 O O . ALA A 1 73 ? -14.608 -0.866 -4.390 1.00 91.88 73 ALA A O 1
ATOM 558 N N . ASN A 1 74 ? -15.249 0.061 -2.457 1.00 94.50 74 ASN A N 1
ATOM 559 C CA . ASN A 1 74 ? -16.177 1.004 -3.085 1.00 94.50 74 ASN A CA 1
ATOM 560 C C . ASN A 1 74 ? -15.421 2.107 -3.827 1.00 94.50 74 ASN A C 1
ATOM 562 O O . ASN A 1 74 ? -15.767 2.407 -4.963 1.00 94.50 74 ASN A O 1
ATOM 566 N N . ARG A 1 75 ? -14.348 2.638 -3.237 1.00 91.44 75 ARG A N 1
ATOM 567 C CA . ARG A 1 75 ? -13.465 3.628 -3.874 1.00 91.44 75 ARG A CA 1
ATOM 568 C C . ARG A 1 75 ? -12.853 3.093 -5.175 1.00 91.44 75 ARG A C 1
ATOM 570 O O . ARG A 1 75 ? -12.860 3.783 -6.190 1.00 91.44 75 ARG A O 1
ATOM 577 N N . ILE A 1 76 ? -12.413 1.829 -5.176 1.00 92.00 76 ILE A N 1
ATOM 578 C CA . ILE A 1 76 ? -11.938 1.125 -6.381 1.00 92.00 76 ILE A CA 1
ATOM 579 C C . ILE A 1 76 ? -13.037 1.035 -7.442 1.00 92.00 76 ILE A C 1
ATOM 581 O O . ILE A 1 76 ? -12.804 1.412 -8.587 1.00 92.00 76 ILE A O 1
ATOM 585 N N . ARG A 1 77 ? -14.246 0.586 -7.077 1.00 91.38 77 ARG A N 1
ATOM 586 C CA . ARG A 1 77 ? -15.381 0.502 -8.019 1.00 91.38 77 ARG A CA 1
ATOM 587 C C . ARG A 1 77 ? -15.812 1.864 -8.563 1.00 91.38 77 ARG A C 1
ATOM 589 O O . ARG A 1 77 ? -16.288 1.933 -9.690 1.00 91.38 77 ARG A O 1
ATOM 596 N N . ASN A 1 78 ? -15.619 2.925 -7.785 1.00 92.75 78 ASN A N 1
ATOM 597 C CA . ASN A 1 78 ? -15.887 4.303 -8.188 1.00 92.75 78 ASN A CA 1
ATOM 598 C C . ASN A 1 78 ? -14.781 4.901 -9.075 1.00 92.75 78 ASN A C 1
ATOM 600 O O . ASN A 1 78 ? -14.904 6.050 -9.490 1.00 92.75 78 ASN A O 1
ATOM 604 N N . GLY A 1 79 ? -13.714 4.150 -9.371 1.00 90.44 79 GLY A N 1
ATOM 605 C CA . GLY A 1 79 ? -12.647 4.583 -10.272 1.00 90.44 79 GLY A CA 1
ATOM 606 C C . GLY A 1 79 ? -11.605 5.506 -9.638 1.00 90.44 79 GLY A C 1
ATOM 607 O O . GLY A 1 79 ? -10.780 6.055 -10.358 1.00 90.44 79 GLY A O 1
ATOM 608 N N . GLU A 1 80 ? -11.568 5.661 -8.308 1.00 89.69 80 GLU A N 1
ATOM 609 C CA . GLU A 1 80 ? -10.609 6.568 -7.641 1.00 89.69 80 GLU A CA 1
ATOM 610 C C . GLU A 1 80 ? -9.135 6.213 -7.893 1.00 89.69 80 GLU A C 1
ATOM 612 O O . GLU A 1 80 ? -8.254 7.056 -7.744 1.00 89.69 80 GLU A O 1
ATOM 617 N N . PHE A 1 81 ? -8.865 4.965 -8.276 1.00 86.31 81 PHE A N 1
ATOM 618 C CA . PHE A 1 81 ? -7.525 4.460 -8.582 1.00 86.31 81 PHE A CA 1
ATOM 619 C C . PHE A 1 81 ? -7.309 4.232 -10.087 1.00 86.31 81 PHE A C 1
ATOM 621 O O . PHE A 1 81 ? -6.265 3.727 -10.496 1.00 86.31 81 PHE A O 1
ATOM 628 N N . SER A 1 82 ? -8.279 4.597 -10.930 1.00 86.00 82 SER A N 1
ATOM 629 C CA . SER A 1 82 ? -8.177 4.497 -12.385 1.00 86.00 82 SER A CA 1
ATOM 630 C C . SER A 1 82 ? -7.438 5.715 -12.942 1.00 86.00 82 SER A C 1
ATOM 632 O O . SER A 1 82 ? -8.034 6.742 -13.251 1.00 86.00 82 SER A O 1
ATOM 634 N N . ILE A 1 83 ? -6.116 5.597 -13.086 1.00 73.12 83 ILE A N 1
ATO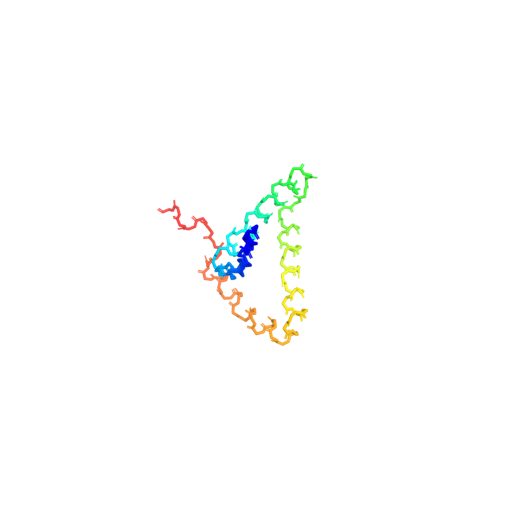M 635 C CA . ILE A 1 83 ? -5.243 6.699 -13.537 1.00 73.12 83 ILE A CA 1
ATOM 636 C C . ILE A 1 83 ? -5.458 7.053 -15.030 1.00 73.12 83 ILE A C 1
ATOM 638 O O . ILE A 1 83 ? -5.166 8.173 -15.446 1.00 73.12 83 ILE A O 1
ATOM 642 N N . ASP A 1 84 ? -6.056 6.161 -15.829 1.00 59.38 84 ASP A N 1
ATOM 643 C CA . ASP A 1 84 ? -6.311 6.394 -17.263 1.00 59.38 84 ASP A CA 1
ATOM 644 C C . ASP A 1 84 ? -7.482 7.349 -17.575 1.00 59.38 84 ASP A C 1
ATOM 646 O O . ASP A 1 84 ? -7.528 7.926 -18.661 1.00 59.38 84 ASP A O 1
ATOM 650 N N . GLN A 1 85 ? -8.416 7.583 -16.645 1.00 50.12 85 GLN A N 1
ATOM 651 C CA . GLN A 1 85 ? -9.598 8.424 -16.915 1.00 50.12 85 GLN A CA 1
ATOM 652 C C . GLN A 1 85 ? -9.332 9.936 -16.852 1.00 50.12 85 GLN A C 1
ATOM 654 O O . GLN A 1 85 ? -10.177 10.714 -17.280 1.00 50.12 85 GLN A O 1
ATOM 659 N N . LEU A 1 86 ? -8.162 10.375 -16.376 1.00 48.09 86 LEU A N 1
ATOM 660 C CA . LEU A 1 86 ? -7.815 11.802 -16.293 1.00 48.09 86 LEU A CA 1
ATOM 661 C C . LEU A 1 86 ? -7.149 12.354 -17.575 1.00 48.09 86 LEU A C 1
ATOM 663 O O . LEU A 1 86 ? -6.721 13.508 -17.597 1.00 48.09 86 LEU A O 1
ATOM 667 N N . ARG A 1 87 ? -6.998 11.526 -18.620 1.00 47.19 87 ARG A N 1
ATOM 668 C CA . ARG A 1 87 ? -6.280 11.851 -19.872 1.00 47.19 87 ARG A CA 1
ATOM 669 C C . ARG A 1 87 ? -7.140 11.756 -21.146 1.00 47.19 87 ARG A C 1
ATOM 671 O O . ARG A 1 87 ? -6.573 11.769 -22.240 1.00 47.19 87 ARG A O 1
ATOM 678 N N . GLN A 1 88 ? -8.462 11.649 -21.024 1.00 39.81 88 GLN A N 1
ATOM 679 C CA . GLN A 1 88 ? -9.427 11.697 -22.138 1.00 39.81 88 GLN A CA 1
ATOM 680 C C . GLN A 1 88 ? -10.266 12.971 -22.023 1.00 39.81 88 GLN A C 1
ATOM 682 O O . GL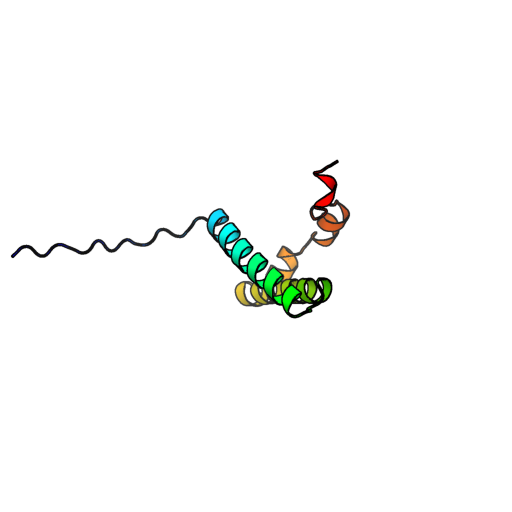N A 1 88 ? -10.585 13.546 -23.085 1.00 39.81 88 GLN A O 1
#

Foldseek 3Di:
DDDPDDPPPPPPPDDPVVVVVVVVVVVVVVQVVCVVVVHDPVNVVVVVVVVVLVVCCVVPNDVRSVVVCPCVVVCVVVCVVVPVVVPD

Radius of gyration: 19.74 Å; chains: 1; bounding box: 54×43×45 Å

Sequence (88 aa):
MDTAERPTHSREPVPDHEQKRVALSYLNEAWAEARLDGVDGDCLAQACLFTALAEFVSTYGEEAAATFTEGLANRIRNGEFSIDQLRQ

Secondary structure (DSSP, 8-state):
-----------PPPPHHHHHHHHHHHHHHHHHHHHHTT--HHHHHHHHHHHHHHHHHHHH-HHHHHHHHTTHHHHHHTTTT-GGGGG-